Protein AF-A0A954FHA5-F1 (afdb_monomer_lite)

Structure (mmCIF, N/CA/C/O backbone):
data_AF-A0A954FHA5-F1
#
_entry.id   AF-A0A954FHA5-F1
#
loop_
_atom_site.group_PDB
_atom_site.id
_atom_site.type_symbol
_atom_site.label_atom_id
_atom_site.label_alt_id
_atom_site.label_comp_id
_atom_site.label_asym_id
_atom_site.label_entity_id
_atom_site.label_seq_id
_atom_site.pdbx_PDB_ins_code
_atom_site.Cartn_x
_atom_site.Cartn_y
_atom_site.Cartn_z
_atom_site.occupancy
_atom_site.B_iso_or_equiv
_atom_site.auth_seq_id
_atom_site.auth_comp_id
_atom_site.auth_asym_id
_atom_site.auth_atom_i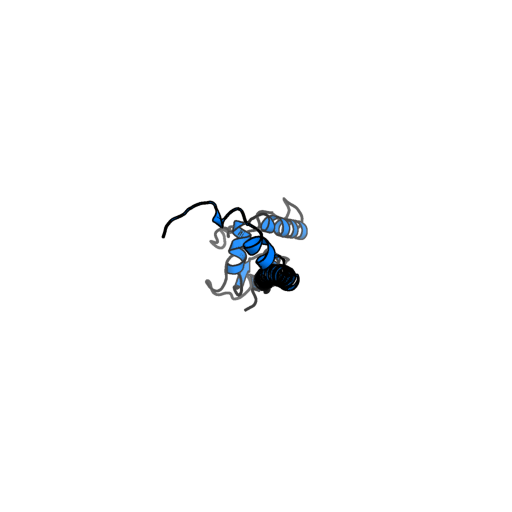d
_atom_site.pdbx_PDB_model_num
ATOM 1 N N . MET A 1 1 ? -13.232 -10.070 -0.431 1.00 59.94 1 MET A N 1
ATOM 2 C CA . MET A 1 1 ? -12.408 -10.115 -1.659 1.00 59.94 1 MET A CA 1
ATOM 3 C C . MET A 1 1 ? -10.971 -9.842 -1.245 1.00 59.94 1 MET A C 1
ATOM 5 O O . MET A 1 1 ? -10.780 -8.921 -0.462 1.00 59.94 1 MET A O 1
ATOM 9 N N . SER A 1 2 ? -10.011 -10.671 -1.664 1.00 81.00 2 SER A N 1
ATOM 10 C CA . SER A 1 2 ? -8.591 -10.503 -1.304 1.00 81.00 2 SER A CA 1
ATOM 11 C C . SER A 1 2 ? -7.951 -9.435 -2.195 1.00 81.00 2 SER A C 1
ATOM 13 O O . SER A 1 2 ? -8.267 -9.362 -3.382 1.00 81.00 2 SER A O 1
ATOM 15 N N . THR A 1 3 ? -7.105 -8.586 -1.613 1.00 89.44 3 THR A N 1
ATOM 16 C CA . THR A 1 3 ? -6.323 -7.588 -2.353 1.00 89.44 3 THR A CA 1
ATOM 17 C C . THR A 1 3 ? -5.143 -8.283 -3.033 1.00 89.44 3 THR A C 1
ATOM 19 O O . THR A 1 3 ? -4.420 -9.041 -2.395 1.00 89.44 3 THR A O 1
ATOM 22 N N . THR A 1 4 ? -4.916 -8.027 -4.322 1.00 90.94 4 THR A N 1
ATOM 23 C CA . THR A 1 4 ? -3.837 -8.670 -5.098 1.00 90.94 4 THR A CA 1
ATOM 24 C C . THR A 1 4 ? -2.969 -7.640 -5.809 1.00 90.94 4 THR A C 1
ATOM 26 O O . THR A 1 4 ? -3.407 -6.523 -6.061 1.00 90.94 4 THR A O 1
ATOM 29 N N . VAL A 1 5 ? -1.722 -7.999 -6.135 1.00 91.44 5 VAL A N 1
ATOM 30 C CA . VAL A 1 5 ? -0.801 -7.137 -6.896 1.00 91.44 5 VAL A CA 1
ATOM 31 C C . VAL A 1 5 ? -0.573 -7.727 -8.282 1.00 91.44 5 VAL A C 1
ATOM 33 O O . VAL A 1 5 ? -0.116 -8.865 -8.387 1.00 91.44 5 VAL A O 1
ATOM 36 N N . VAL A 1 6 ? -0.819 -6.936 -9.325 1.00 91.31 6 VAL A N 1
ATOM 37 C CA . VAL A 1 6 ? -0.641 -7.317 -10.735 1.00 91.31 6 VAL A CA 1
ATOM 38 C C . VAL A 1 6 ? 0.449 -6.491 -11.405 1.00 91.31 6 VAL A C 1
ATOM 40 O O . VAL A 1 6 ? 0.719 -5.339 -11.038 1.00 91.31 6 VAL A O 1
ATOM 43 N N . ASN A 1 7 ? 1.083 -7.086 -12.410 1.00 90.62 7 ASN A N 1
ATOM 44 C CA . ASN A 1 7 ? 2.003 -6.402 -13.293 1.00 90.62 7 ASN A CA 1
ATOM 45 C C . ASN A 1 7 ? 1.263 -5.731 -14.452 1.00 90.62 7 ASN A C 1
ATOM 47 O O . ASN A 1 7 ? 0.935 -6.364 -15.446 1.00 90.62 7 ASN A O 1
ATOM 51 N N . ILE A 1 8 ? 1.166 -4.407 -14.392 1.00 87.75 8 ILE A N 1
ATOM 52 C CA . ILE A 1 8 ? 0.518 -3.577 -15.421 1.00 87.75 8 ILE A CA 1
ATOM 53 C C . ILE A 1 8 ? 1.154 -3.645 -16.824 1.00 87.75 8 ILE A C 1
ATOM 55 O O . ILE A 1 8 ? 0.582 -3.130 -17.773 1.00 87.75 8 ILE A O 1
ATOM 59 N N . LEU A 1 9 ? 2.367 -4.188 -16.959 1.00 84.06 9 LEU A N 1
ATOM 60 C CA . LEU A 1 9 ? 3.086 -4.318 -18.233 1.00 84.06 9 LEU A CA 1
ATOM 61 C C . LEU A 1 9 ? 3.037 -5.728 -18.818 1.00 84.06 9 LEU A C 1
ATOM 63 O O . LEU A 1 9 ? 3.429 -5.910 -19.968 1.00 84.06 9 LEU A O 1
ATOM 67 N N . LYS A 1 10 ? 2.694 -6.728 -18.004 1.00 82.12 10 LYS A N 1
ATOM 68 C CA . LYS A 1 10 ? 2.789 -8.144 -18.384 1.00 82.12 10 LYS A CA 1
ATOM 69 C C . LYS A 1 10 ? 1.470 -8.885 -18.274 1.00 82.12 10 LYS A C 1
ATOM 71 O O . LYS A 1 10 ? 1.295 -9.857 -18.997 1.00 82.12 10 LYS A O 1
ATOM 76 N N . ASP A 1 11 ? 0.605 -8.453 -17.370 1.00 81.56 11 ASP A N 1
ATOM 77 C CA . ASP A 1 11 ? -0.689 -9.070 -17.141 1.00 81.56 11 ASP A CA 1
ATOM 78 C C . ASP A 1 11 ? -1.748 -8.315 -17.956 1.00 81.56 11 ASP A C 1
ATOM 80 O O . ASP A 1 11 ? -1.682 -7.087 -18.075 1.00 81.56 11 ASP A O 1
ATOM 84 N N . ASP A 1 12 ? -2.729 -9.044 -18.492 1.00 71.81 12 ASP A N 1
ATOM 85 C CA . ASP A 1 12 ? -3.861 -8.492 -19.243 1.00 71.81 12 ASP A CA 1
ATOM 86 C C . ASP A 1 12 ? -4.815 -7.752 -18.288 1.00 71.81 12 ASP A C 1
ATOM 88 O O . ASP A 1 12 ? -5.848 -8.270 -17.867 1.00 71.81 12 ASP A O 1
ATOM 92 N N . CYS A 1 13 ? -4.433 -6.541 -17.886 1.00 67.00 13 CYS A N 1
ATOM 93 C CA . CYS A 1 13 ? -5.234 -5.673 -17.030 1.00 67.00 13 CYS A CA 1
ATOM 94 C C . CYS A 1 13 ? -5.925 -4.624 -17.911 1.00 67.00 13 CYS A C 1
ATOM 96 O O . CYS A 1 13 ? -5.231 -3.826 -18.545 1.00 67.00 13 CYS A O 1
ATOM 98 N N . SER A 1 14 ? -7.260 -4.564 -17.938 1.00 68.12 14 SER A N 1
ATOM 99 C CA . SER A 1 14 ? -7.960 -3.419 -18.539 1.00 68.12 14 SER A CA 1
ATOM 100 C C . SER A 1 14 ? -7.572 -2.134 -17.801 1.00 68.12 14 SER A C 1
ATOM 102 O O . SER A 1 14 ? -7.483 -2.119 -16.568 1.00 68.12 14 SER A O 1
ATOM 104 N N . GLU A 1 15 ? -7.357 -1.035 -18.530 1.00 60.50 15 GLU A N 1
ATOM 105 C CA . GLU A 1 15 ? -7.209 0.295 -17.930 1.00 60.50 15 GLU A CA 1
ATOM 106 C C . GLU A 1 15 ? -8.471 0.624 -17.111 1.00 60.50 15 GLU A C 1
ATOM 108 O O . GLU A 1 15 ? -9.531 0.886 -17.671 1.00 60.50 15 GLU A O 1
ATOM 113 N N . GLY A 1 16 ? -8.374 0.570 -15.777 1.00 66.31 16 GLY A N 1
ATOM 114 C CA . GLY A 1 16 ? -9.482 0.866 -14.857 1.00 66.31 16 GLY A CA 1
ATOM 115 C C . GLY A 1 16 ? -9.738 -0.191 -13.781 1.00 66.31 16 GLY A C 1
ATOM 116 O O . GLY A 1 16 ? -10.319 0.136 -12.749 1.00 66.31 16 GLY A O 1
ATOM 117 N N . ASP A 1 17 ? -9.239 -1.416 -13.959 1.00 81.69 17 ASP A N 1
ATOM 118 C CA . ASP A 1 17 ? -9.490 -2.506 -13.002 1.00 81.69 17 ASP A CA 1
ATOM 119 C C . ASP A 1 17 ? -8.520 -2.513 -11.812 1.00 81.69 17 ASP A C 1
ATOM 121 O O . ASP A 1 17 ? -8.707 -3.260 -10.850 1.00 81.69 17 ASP A O 1
ATOM 125 N N . PHE A 1 18 ? -7.479 -1.675 -11.852 1.00 88.44 18 PHE A N 1
ATOM 126 C CA . PHE A 1 18 ? -6.428 -1.641 -10.841 1.00 88.44 18 PHE A CA 1
ATOM 127 C C . PHE A 1 18 ? -6.148 -0.234 -10.303 1.00 88.44 18 PHE A C 1
ATOM 129 O O . PHE A 1 18 ? -6.242 0.775 -10.999 1.00 88.44 18 PHE A O 1
ATOM 136 N N . VAL A 1 19 ? -5.713 -0.177 -9.045 1.00 91.44 19 VAL A N 1
ATOM 137 C CA . VAL A 1 19 ? -5.184 1.020 -8.390 1.00 91.44 19 VAL A CA 1
ATOM 138 C C . VAL A 1 19 ? -3.681 1.073 -8.606 1.00 91.44 19 VAL A C 1
ATOM 140 O O . VAL A 1 19 ? -2.948 0.201 -8.139 1.00 91.44 19 VAL A O 1
ATOM 143 N N . TYR A 1 20 ? -3.193 2.106 -9.287 1.00 91.75 20 TYR A N 1
ATOM 144 C CA . TYR A 1 20 ? -1.758 2.295 -9.459 1.00 91.75 20 TYR A CA 1
ATOM 145 C C . TYR A 1 20 ? -1.088 2.660 -8.126 1.00 91.75 20 TYR A C 1
ATOM 147 O O . TYR A 1 20 ? -1.449 3.646 -7.482 1.00 91.75 20 TYR A O 1
ATOM 155 N N . ILE A 1 21 ? -0.086 1.875 -7.718 1.00 93.25 21 ILE A N 1
ATOM 156 C CA . ILE A 1 21 ? 0.690 2.088 -6.478 1.00 93.25 21 ILE A CA 1
ATOM 157 C C . ILE A 1 21 ? 2.161 2.429 -6.751 1.00 93.25 21 ILE A C 1
ATOM 159 O O . ILE A 1 21 ? 2.965 2.533 -5.828 1.00 93.25 21 ILE A O 1
ATOM 163 N N . GLY A 1 22 ? 2.553 2.538 -8.023 1.00 91.38 22 GLY A N 1
ATOM 164 C CA . GLY A 1 22 ? 3.936 2.770 -8.429 1.00 91.38 22 GLY A CA 1
ATOM 165 C C . GLY A 1 22 ? 4.380 4.234 -8.351 1.00 91.38 22 GLY A C 1
ATOM 166 O O . GLY A 1 22 ? 3.597 5.154 -8.115 1.00 91.38 22 GLY A O 1
ATOM 167 N N . ARG A 1 23 ? 5.678 4.447 -8.593 1.00 90.88 23 ARG A N 1
ATOM 168 C CA . ARG A 1 23 ? 6.283 5.781 -8.759 1.00 90.88 23 ARG A CA 1
ATOM 169 C C . ARG A 1 23 ? 5.859 6.426 -10.078 1.00 90.88 23 ARG A C 1
ATOM 171 O O . ARG A 1 23 ? 5.384 5.731 -10.971 1.00 90.88 23 ARG A O 1
ATOM 178 N N . GLN A 1 24 ? 6.079 7.731 -10.228 1.00 90.38 24 GLN A N 1
ATOM 179 C CA . GLN A 1 24 ? 5.836 8.405 -11.504 1.00 90.38 24 GLN A CA 1
ATOM 180 C C . GLN A 1 24 ? 6.606 7.710 -12.629 1.00 90.38 24 GLN A C 1
ATOM 182 O O . GLN A 1 24 ? 7.809 7.458 -12.519 1.00 90.38 24 GLN A O 1
ATOM 187 N N . ASN A 1 25 ? 5.901 7.406 -13.713 1.00 86.38 25 ASN A N 1
ATOM 188 C CA . ASN A 1 25 ? 6.482 6.797 -14.892 1.00 86.38 25 ASN A CA 1
ATOM 189 C C . ASN A 1 25 ? 5.943 7.487 -16.145 1.00 86.38 25 ASN A C 1
ATOM 191 O O . ASN A 1 25 ? 4.879 7.145 -16.656 1.00 86.38 25 ASN A O 1
ATOM 195 N N . ASN A 1 26 ? 6.730 8.429 -16.668 1.00 86.88 26 ASN A N 1
ATOM 196 C CA . ASN A 1 26 ? 6.372 9.210 -17.852 1.00 86.88 26 ASN A CA 1
ATOM 197 C C . ASN A 1 26 ? 6.230 8.351 -19.117 1.00 86.88 26 ASN A C 1
ATOM 199 O O . ASN A 1 26 ? 5.550 8.758 -20.048 1.00 86.88 26 ASN A O 1
ATOM 203 N N . ARG A 1 27 ? 6.847 7.161 -19.167 1.00 84.56 27 ARG A N 1
ATOM 204 C CA . ARG A 1 27 ? 6.702 6.248 -20.315 1.00 84.56 27 ARG A CA 1
ATOM 205 C C . ARG A 1 27 ? 5.341 5.566 -20.350 1.00 84.56 27 ARG A C 1
ATOM 207 O O . ARG A 1 27 ? 4.908 5.148 -21.412 1.00 84.56 27 ARG A O 1
ATOM 214 N N . LEU A 1 28 ? 4.710 5.434 -19.188 1.00 81.31 28 LEU A N 1
ATOM 215 C CA . LEU A 1 28 ? 3.387 4.838 -19.033 1.00 81.31 28 LEU A CA 1
ATOM 216 C C . LEU A 1 28 ? 2.314 5.905 -18.811 1.00 81.31 28 LEU A C 1
ATOM 218 O O . LEU A 1 28 ? 1.191 5.561 -18.469 1.00 81.31 28 LEU A O 1
ATOM 222 N N . SER A 1 29 ? 2.672 7.189 -18.931 1.00 84.88 29 SER A N 1
ATOM 22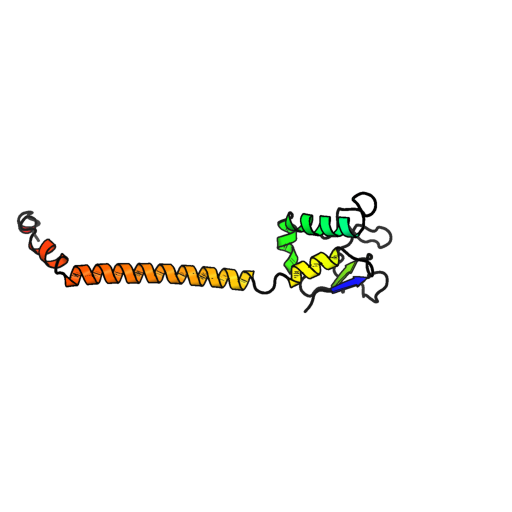3 C CA . SER A 1 29 ? 1.803 8.320 -18.586 1.00 84.88 29 SER A CA 1
ATOM 224 C C . SER A 1 29 ? 1.186 8.211 -17.182 1.00 84.88 29 SER A C 1
ATOM 226 O O . SER A 1 29 ? 0.101 8.726 -16.938 1.00 84.88 29 SER A O 1
ATOM 228 N N . GLN A 1 30 ? 1.888 7.556 -16.247 1.00 85.25 30 GLN A N 1
ATOM 229 C CA . GLN A 1 30 ? 1.416 7.346 -14.879 1.00 85.25 30 GLN A CA 1
ATOM 230 C C . GLN A 1 30 ? 2.014 8.381 -13.928 1.00 85.25 30 GLN A C 1
ATOM 232 O O . GLN A 1 30 ? 3.238 8.556 -13.859 1.00 85.25 30 GLN A O 1
ATOM 237 N N . THR A 1 31 ? 1.155 9.035 -13.152 1.00 87.94 31 THR A N 1
ATOM 238 C CA . THR A 1 31 ? 1.553 9.936 -12.065 1.00 87.94 31 THR A CA 1
ATOM 239 C C . THR A 1 31 ? 2.007 9.140 -10.840 1.00 87.94 31 THR A C 1
ATOM 241 O O . THR A 1 31 ? 1.686 7.962 -10.687 1.00 87.94 31 THR A O 1
ATOM 244 N N . ALA A 1 32 ? 2.816 9.751 -9.968 1.00 89.50 32 ALA A N 1
ATOM 245 C CA . ALA A 1 32 ? 3.207 9.093 -8.724 1.00 89.50 32 ALA A CA 1
ATOM 246 C C . ALA A 1 32 ? 1.975 8.847 -7.846 1.00 89.50 32 ALA A C 1
ATOM 248 O O . ALA A 1 32 ? 1.218 9.773 -7.558 1.00 89.50 32 ALA A O 1
ATOM 249 N N . SER A 1 33 ? 1.803 7.605 -7.398 1.00 91.69 33 SER A N 1
ATOM 250 C CA . SER A 1 33 ? 0.779 7.270 -6.414 1.00 91.69 33 SER A CA 1
ATOM 251 C C . SER A 1 33 ? 1.188 7.744 -5.022 1.00 91.69 33 SER A C 1
ATOM 253 O O . SER A 1 33 ? 2.373 7.732 -4.686 1.00 91.69 33 SER A O 1
ATOM 255 N N . LYS A 1 34 ? 0.211 8.055 -4.164 1.00 92.88 34 LYS A N 1
ATOM 256 C CA . LYS A 1 34 ? 0.457 8.282 -2.727 1.00 92.88 34 LYS A CA 1
ATOM 257 C C . LYS A 1 34 ? 1.064 7.057 -2.027 1.00 92.88 34 LYS A C 1
ATOM 259 O O . LYS A 1 34 ? 1.728 7.189 -1.009 1.00 92.88 34 LYS A O 1
ATOM 264 N N . TRP A 1 35 ? 0.871 5.873 -2.612 1.00 93.50 35 TRP A N 1
ATOM 265 C CA . TRP A 1 35 ? 1.406 4.594 -2.142 1.00 93.50 35 TRP A CA 1
ATOM 266 C C . TRP A 1 35 ? 2.797 4.265 -2.700 1.00 93.50 35 TRP A C 1
ATOM 268 O O . TRP A 1 35 ? 3.328 3.185 -2.436 1.00 93.50 35 TRP A O 1
ATOM 278 N N . ALA A 1 36 ? 3.387 5.157 -3.499 1.00 93.19 36 ALA A N 1
ATOM 279 C CA . ALA A 1 36 ? 4.688 4.926 -4.105 1.00 93.19 36 ALA A CA 1
ATOM 280 C C . ALA A 1 36 ? 5.789 4.776 -3.047 1.00 93.19 36 ALA A C 1
ATOM 282 O O . ALA A 1 36 ? 5.827 5.500 -2.056 1.00 93.19 36 ALA A O 1
ATOM 283 N N . ASN A 1 37 ? 6.727 3.858 -3.289 1.00 92.31 37 ASN A N 1
ATOM 284 C CA . ASN A 1 37 ? 7.901 3.715 -2.436 1.00 92.31 37 ASN A CA 1
ATOM 285 C C . ASN A 1 37 ? 8.873 4.902 -2.651 1.00 92.31 37 ASN A C 1
ATOM 287 O O . ASN A 1 37 ? 9.343 5.069 -3.785 1.00 92.31 37 ASN A O 1
ATOM 291 N N . PRO A 1 38 ? 9.193 5.707 -1.613 1.00 91.25 38 PRO A N 1
ATOM 292 C CA . PRO A 1 38 ? 10.156 6.805 -1.722 1.00 91.25 38 PRO A CA 1
ATOM 293 C C . PRO A 1 38 ? 11.604 6.318 -1.881 1.00 91.25 38 PRO A C 1
ATOM 295 O O . PRO A 1 38 ? 12.431 7.040 -2.436 1.00 91.25 38 PRO A O 1
ATOM 298 N N . PHE A 1 39 ? 11.908 5.094 -1.445 1.00 92.56 39 PHE A N 1
ATOM 299 C CA . PHE A 1 39 ? 13.245 4.513 -1.498 1.00 92.56 39 PHE A CA 1
ATOM 300 C C . PHE A 1 39 ? 13.556 3.921 -2.885 1.00 92.56 39 PHE A C 1
ATOM 302 O O . PHE A 1 39 ? 12.702 3.356 -3.584 1.00 92.56 39 PHE A O 1
ATOM 309 N N . VAL A 1 40 ? 14.808 4.054 -3.316 1.00 88.94 40 VAL A N 1
ATOM 310 C CA . VAL A 1 40 ? 15.283 3.681 -4.650 1.00 88.94 40 VAL A CA 1
ATOM 311 C C . VAL A 1 40 ? 16.338 2.584 -4.557 1.00 88.94 40 VAL A C 1
ATOM 313 O O . VAL A 1 40 ? 17.405 2.763 -3.973 1.00 88.94 40 VAL A O 1
ATOM 316 N N . GLU A 1 41 ? 16.058 1.450 -5.207 1.00 88.06 41 GLU A N 1
ATOM 317 C CA . GLU A 1 41 ? 17.023 0.359 -5.383 1.00 88.06 41 GLU A CA 1
ATOM 318 C C . GLU A 1 41 ? 18.341 0.880 -5.980 1.00 88.06 41 GLU A C 1
ATOM 320 O O . GLU A 1 41 ? 18.339 1.611 -6.970 1.00 88.06 41 GLU A O 1
ATOM 325 N N . GLY A 1 42 ? 19.465 0.492 -5.381 1.00 88.00 42 GLY A N 1
ATOM 326 C CA . GLY A 1 42 ? 20.813 0.905 -5.772 1.00 88.00 42 GLY A CA 1
ATOM 327 C C . GLY A 1 42 ? 21.296 2.198 -5.112 1.00 88.00 42 GLY A C 1
ATOM 328 O O . GLY A 1 42 ? 22.496 2.332 -4.894 1.00 88.00 42 GLY A O 1
ATOM 329 N N . LYS A 1 43 ? 20.392 3.118 -4.748 1.00 89.12 43 LYS A N 1
ATOM 330 C CA . LYS A 1 43 ? 20.741 4.335 -3.995 1.00 89.12 43 LYS A CA 1
ATOM 331 C C . LYS A 1 43 ? 20.629 4.112 -2.490 1.00 89.12 43 LYS A C 1
ATOM 333 O O . LYS A 1 43 ? 21.563 4.410 -1.759 1.00 89.12 43 LYS A O 1
ATOM 338 N N . ASP A 1 44 ? 19.494 3.568 -2.063 1.00 87.31 44 ASP A N 1
ATOM 339 C CA . ASP A 1 44 ? 19.138 3.409 -0.648 1.00 87.31 44 ASP A CA 1
ATOM 340 C C . ASP A 1 44 ? 19.325 1.959 -0.162 1.00 87.31 44 ASP A C 1
ATOM 342 O O . ASP A 1 44 ? 18.990 1.626 0.973 1.00 87.31 44 ASP A O 1
ATOM 346 N N . GLY A 1 45 ? 19.842 1.084 -1.033 1.00 91.56 45 GLY A N 1
ATOM 347 C CA . GLY A 1 45 ? 20.153 -0.312 -0.735 1.00 91.56 45 GLY A CA 1
ATOM 348 C C . GLY A 1 45 ? 19.699 -1.292 -1.816 1.00 91.56 45 GLY A C 1
ATOM 349 O O . GLY A 1 45 ? 19.314 -0.932 -2.934 1.00 91.56 45 GLY A O 1
ATOM 350 N N . THR A 1 46 ? 19.756 -2.570 -1.474 1.00 93.31 46 THR A N 1
ATOM 351 C CA . THR A 1 46 ? 19.212 -3.683 -2.251 1.00 93.31 46 THR A CA 1
ATOM 352 C C . THR A 1 46 ? 17.680 -3.647 -2.274 1.00 93.31 46 THR A C 1
ATOM 354 O O . THR A 1 46 ? 17.033 -2.997 -1.456 1.00 93.31 46 THR A O 1
ATOM 357 N N . ARG A 1 47 ? 17.062 -4.389 -3.205 1.00 90.38 47 ARG A N 1
ATOM 358 C CA . ARG A 1 47 ? 15.593 -4.489 -3.306 1.00 90.38 47 ARG A CA 1
ATOM 359 C C . ARG A 1 47 ? 14.942 -4.901 -1.981 1.00 90.38 47 ARG A C 1
ATOM 361 O O . ARG A 1 47 ? 13.916 -4.339 -1.621 1.00 90.38 47 ARG A O 1
ATOM 368 N N . THR A 1 48 ? 15.529 -5.857 -1.268 1.00 91.25 48 THR A N 1
ATOM 369 C CA . THR A 1 48 ? 14.994 -6.334 0.013 1.00 91.25 48 THR A CA 1
ATOM 370 C C . THR A 1 48 ? 15.070 -5.251 1.086 1.00 91.25 48 THR A C 1
ATOM 372 O O . THR A 1 48 ? 14.079 -5.001 1.762 1.00 91.25 48 THR A O 1
ATOM 375 N N . GLU A 1 49 ? 16.204 -4.555 1.192 1.00 93.12 49 GLU A N 1
ATOM 376 C CA . GLU A 1 49 ? 16.389 -3.465 2.160 1.00 93.12 49 GLU A CA 1
ATOM 377 C C . GLU A 1 49 ? 15.444 -2.295 1.884 1.00 93.12 49 GLU A C 1
ATOM 379 O O . GLU A 1 49 ? 14.851 -1.747 2.803 1.00 93.12 49 GLU A O 1
ATOM 384 N N . VAL A 1 50 ? 15.255 -1.931 0.617 1.00 93.81 50 VAL A N 1
ATOM 385 C CA . VAL A 1 50 ? 14.340 -0.863 0.186 1.00 93.81 50 VAL A CA 1
ATOM 386 C C . VAL A 1 50 ? 12.871 -1.205 0.472 1.00 93.81 50 VAL A C 1
ATOM 388 O O . VAL A 1 50 ? 12.074 -0.317 0.778 1.00 93.81 50 VAL A O 1
ATOM 391 N N . ILE A 1 51 ? 12.491 -2.482 0.382 1.00 93.69 51 ILE A N 1
ATOM 392 C CA . ILE A 1 51 ? 11.141 -2.951 0.735 1.00 93.69 51 ILE A CA 1
ATOM 393 C C . ILE A 1 51 ? 10.948 -2.962 2.252 1.00 93.69 51 ILE A C 1
ATOM 395 O O . ILE A 1 51 ? 9.880 -2.584 2.731 1.00 93.69 51 ILE A O 1
ATOM 399 N N . GLU A 1 52 ? 11.967 -3.354 3.011 1.00 93.44 52 GLU A N 1
ATOM 400 C CA . GLU A 1 52 ? 11.891 -3.344 4.471 1.00 93.44 52 GLU A CA 1
ATOM 401 C C . GLU A 1 52 ? 11.870 -1.915 5.030 1.00 93.44 52 GLU A C 1
ATOM 403 O O . GLU A 1 52 ? 11.045 -1.591 5.881 1.00 93.44 52 GLU A O 1
ATOM 408 N N . GLN A 1 53 ? 12.676 -1.012 4.465 1.00 93.56 53 GLN A N 1
ATOM 409 C CA . GLN A 1 53 ? 12.596 0.421 4.760 1.00 93.56 53 GLN A CA 1
ATOM 410 C C . GLN A 1 53 ? 11.199 0.974 4.460 1.00 93.56 53 GLN A C 1
ATOM 412 O O . GLN A 1 53 ? 10.651 1.731 5.258 1.00 93.56 53 GLN A O 1
ATOM 417 N N . TYR A 1 54 ? 10.580 0.555 3.352 1.00 94.94 54 TYR A N 1
ATOM 418 C CA . TYR A 1 54 ? 9.205 0.938 3.035 1.00 94.94 54 TYR A CA 1
ATOM 419 C C . TYR A 1 54 ? 8.194 0.424 4.068 1.00 94.94 54 TYR A C 1
ATOM 421 O O . TYR A 1 54 ? 7.317 1.183 4.477 1.00 94.94 54 TYR A O 1
ATOM 429 N N . ARG A 1 55 ? 8.329 -0.830 4.525 1.00 93.81 55 ARG A N 1
ATOM 430 C CA . ARG A 1 55 ? 7.482 -1.409 5.582 1.00 93.81 55 ARG A CA 1
ATOM 431 C C . ARG A 1 55 ? 7.535 -0.588 6.866 1.00 93.81 55 ARG A C 1
ATOM 433 O O . ARG A 1 55 ? 6.496 -0.361 7.477 1.00 93.81 55 ARG A O 1
ATOM 440 N N . GLN A 1 56 ? 8.721 -0.153 7.270 1.00 94.12 56 GLN A N 1
ATOM 441 C CA . GLN A 1 56 ? 8.880 0.666 8.469 1.00 94.12 56 GLN A CA 1
ATOM 442 C C . GLN A 1 56 ? 8.347 2.082 8.238 1.00 94.12 56 GLN A C 1
ATOM 444 O O . GLN A 1 56 ? 7.601 2.611 9.056 1.00 94.12 56 GLN A O 1
ATOM 449 N N . TRP A 1 57 ? 8.664 2.680 7.088 1.00 95.06 57 TRP A N 1
ATOM 450 C CA . TRP A 1 57 ? 8.244 4.034 6.747 1.00 95.06 57 TRP A CA 1
ATOM 451 C C . TRP A 1 57 ? 6.724 4.180 6.690 1.00 95.06 57 TRP A C 1
ATOM 453 O O . TRP A 1 57 ? 6.200 5.112 7.290 1.00 95.06 57 TRP A O 1
ATOM 463 N N . ILE A 1 58 ? 5.998 3.263 6.044 1.00 93.62 58 ILE A N 1
ATOM 464 C CA . ILE A 1 58 ? 4.541 3.394 5.886 1.00 93.62 58 ILE A CA 1
ATOM 465 C C . ILE A 1 58 ? 3.808 3.407 7.238 1.00 93.62 58 ILE A C 1
ATOM 467 O O . ILE A 1 58 ? 2.857 4.163 7.405 1.00 93.62 58 ILE A O 1
ATOM 471 N N . GLN A 1 59 ? 4.312 2.676 8.238 1.00 91.38 59 GLN A N 1
ATOM 472 C CA . GLN A 1 59 ? 3.767 2.675 9.603 1.00 91.38 59 GLN A CA 1
ATOM 473 C C . GLN A 1 59 ? 3.951 4.017 10.323 1.00 91.38 59 GLN A C 1
ATOM 475 O O . GLN A 1 59 ? 3.181 4.346 11.222 1.00 91.38 59 GLN A O 1
ATOM 480 N N . THR A 1 60 ? 4.941 4.818 9.919 1.00 92.69 60 THR A N 1
ATOM 481 C CA . THR A 1 60 ? 5.149 6.175 10.453 1.00 92.69 60 THR A CA 1
ATOM 482 C C . THR A 1 60 ? 4.231 7.220 9.819 1.00 92.69 60 THR A C 1
ATOM 484 O O . THR A 1 60 ? 4.233 8.366 10.261 1.00 92.69 60 THR A O 1
ATOM 487 N N . GLN A 1 61 ? 3.465 6.858 8.782 1.00 94.06 61 GLN A N 1
ATOM 488 C CA . GLN A 1 61 ? 2.618 7.780 8.025 1.00 94.06 61 GLN A CA 1
ATOM 489 C C . GLN A 1 61 ? 1.146 7.619 8.438 1.00 94.06 61 GLN A C 1
ATOM 491 O O . GLN A 1 61 ? 0.442 6.786 7.864 1.00 94.06 61 GLN A O 1
ATOM 496 N N . PRO A 1 62 ? 0.636 8.410 9.402 1.00 90.62 62 PRO A N 1
ATOM 497 C CA . PRO A 1 62 ? -0.718 8.227 9.929 1.00 90.62 62 PRO A CA 1
ATOM 498 C C . PRO A 1 62 ? -1.803 8.407 8.859 1.00 90.62 62 PRO A C 1
ATOM 500 O O . PRO A 1 62 ? -2.781 7.665 8.847 1.00 90.62 62 PRO A O 1
ATOM 503 N N . GLU A 1 63 ? -1.617 9.340 7.923 1.00 91.94 63 GLU A N 1
ATOM 504 C CA . GLU A 1 63 ? -2.577 9.585 6.838 1.00 91.94 63 GLU A CA 1
ATOM 505 C C . GLU A 1 63 ? -2.673 8.404 5.864 1.00 91.94 63 GLU A C 1
ATOM 507 O O . GLU A 1 63 ? -3.763 8.042 5.422 1.00 91.94 63 GLU A O 1
ATOM 512 N N . LEU A 1 64 ? -1.539 7.769 5.549 1.00 92.06 64 LEU A N 1
ATOM 513 C CA . LEU A 1 64 ? -1.517 6.589 4.687 1.00 92.06 64 LEU A CA 1
ATOM 514 C C . LEU A 1 64 ? -2.058 5.368 5.429 1.00 92.06 64 LEU A C 1
ATOM 516 O O . LEU A 1 64 ? -2.861 4.634 4.866 1.00 92.06 64 LEU A O 1
ATOM 520 N N . MET A 1 65 ? -1.713 5.188 6.704 1.00 91.38 65 MET A N 1
ATOM 521 C CA . MET A 1 65 ? -2.285 4.122 7.532 1.00 91.38 65 MET A CA 1
ATOM 522 C C . MET A 1 65 ? -3.815 4.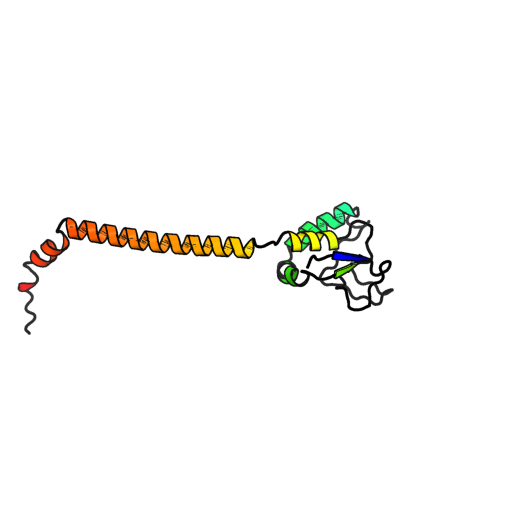231 7.621 1.00 91.38 65 MET A C 1
ATOM 524 O O . MET A 1 65 ? -4.509 3.231 7.453 1.00 91.38 65 MET A O 1
ATOM 528 N N . ALA A 1 66 ? -4.357 5.442 7.781 1.00 89.69 66 ALA A N 1
ATOM 529 C CA . ALA A 1 66 ? -5.801 5.680 7.764 1.00 89.69 66 ALA A CA 1
ATOM 530 C C . ALA A 1 66 ? -6.447 5.388 6.396 1.00 89.69 66 ALA A C 1
ATOM 532 O O . ALA A 1 66 ? -7.618 5.014 6.330 1.00 89.69 66 ALA A O 1
ATOM 533 N N . ALA A 1 67 ? -5.693 5.531 5.303 1.00 91.56 67 ALA A N 1
ATOM 534 C CA . ALA A 1 67 ? -6.154 5.236 3.951 1.00 91.56 67 ALA A CA 1
ATOM 535 C C . ALA A 1 67 ? -6.009 3.755 3.553 1.00 91.56 67 ALA A C 1
ATOM 537 O O . ALA A 1 67 ? -6.582 3.362 2.540 1.00 91.56 67 ALA A O 1
ATOM 538 N N . LEU A 1 68 ? -5.299 2.911 4.317 1.00 90.81 68 LEU A N 1
ATOM 539 C CA . LEU A 1 68 ? -5.091 1.489 3.985 1.00 90.81 68 LEU A CA 1
ATOM 540 C C . LEU A 1 68 ? -6.385 0.708 3.699 1.00 90.81 68 LEU A C 1
ATOM 542 O O . LEU A 1 68 ? -6.394 -0.070 2.739 1.00 90.81 68 LEU A O 1
ATOM 546 N N . PRO A 1 69 ? -7.496 0.911 4.441 1.00 90.00 69 PRO A N 1
ATOM 547 C CA . PRO A 1 69 ? -8.752 0.217 4.167 1.00 90.00 69 PRO A CA 1
ATOM 548 C C . PRO A 1 69 ? -9.291 0.457 2.752 1.00 90.00 69 PRO A C 1
ATOM 550 O O . PRO A 1 69 ? -10.015 -0.388 2.227 1.00 90.00 69 PRO A O 1
ATOM 553 N N . GLU A 1 70 ? -8.912 1.560 2.092 1.00 90.69 70 GLU A N 1
ATOM 554 C CA . GLU A 1 70 ? -9.332 1.854 0.719 1.00 90.69 70 GLU A CA 1
ATOM 555 C C . GLU A 1 70 ? -8.803 0.828 -0.294 1.00 90.69 70 GLU A C 1
ATOM 557 O O . GLU A 1 70 ? -9.346 0.735 -1.395 1.00 90.69 70 GLU A O 1
ATOM 562 N N . LEU A 1 71 ? -7.727 0.107 0.040 1.00 91.06 71 LEU A N 1
ATOM 563 C CA . LEU A 1 71 ? -7.084 -0.885 -0.822 1.00 91.06 71 LEU A CA 1
ATOM 564 C C . LEU A 1 71 ? -7.696 -2.281 -0.658 1.00 91.06 71 LEU A C 1
ATOM 566 O O . LEU A 1 71 ? -7.376 -3.188 -1.430 1.00 91.06 71 LEU A O 1
ATOM 570 N N . ARG A 1 72 ? -8.578 -2.479 0.328 1.00 90.25 72 ARG A N 1
ATOM 571 C CA . ARG A 1 72 ? -9.186 -3.779 0.617 1.00 90.25 72 ARG A CA 1
ATOM 572 C C . ARG A 1 72 ? -10.069 -4.245 -0.539 1.00 90.25 72 ARG A C 1
ATOM 574 O O . ARG A 1 72 ? -10.987 -3.550 -0.960 1.00 90.25 72 ARG A O 1
ATOM 581 N N . GLY A 1 73 ? -9.778 -5.443 -1.044 1.00 88.69 73 GLY A N 1
ATOM 582 C CA . GLY A 1 73 ? -10.486 -6.052 -2.169 1.00 88.69 73 GLY A CA 1
ATOM 583 C C . GLY A 1 73 ? -10.206 -5.415 -3.530 1.00 88.69 73 GLY A C 1
ATOM 584 O O . GLY A 1 73 ? -10.892 -5.757 -4.489 1.00 88.69 73 GLY A O 1
ATOM 585 N N . LYS A 1 74 ? -9.226 -4.509 -3.632 1.00 91.06 74 LYS A N 1
ATOM 586 C CA . LYS A 1 74 ? -8.809 -3.911 -4.905 1.00 91.06 74 LYS A CA 1
ATOM 587 C C . LYS A 1 74 ? -7.626 -4.659 -5.511 1.00 91.06 74 LYS A C 1
ATOM 589 O O . LYS A 1 74 ? -6.839 -5.289 -4.809 1.00 91.06 74 LYS A O 1
ATOM 594 N N . VAL A 1 75 ? -7.479 -4.536 -6.825 1.00 92.00 75 VAL A N 1
ATOM 595 C CA . VAL A 1 75 ? -6.282 -4.977 -7.541 1.00 92.00 75 VAL A CA 1
ATOM 596 C C . VAL A 1 75 ? -5.282 -3.823 -7.548 1.00 92.00 75 VAL A C 1
ATOM 598 O O . VAL A 1 75 ? -5.627 -2.703 -7.911 1.00 92.00 75 VAL A O 1
ATOM 601 N N . LEU A 1 76 ? -4.048 -4.061 -7.119 1.00 93.06 76 LEU A N 1
ATOM 602 C CA . LEU A 1 76 ? -2.983 -3.063 -7.067 1.00 93.06 76 LEU A CA 1
ATOM 603 C C . LEU A 1 76 ? -2.046 -3.243 -8.262 1.00 93.06 76 LEU A C 1
ATOM 605 O O . LEU A 1 76 ? -1.422 -4.287 -8.427 1.00 93.06 76 LEU A O 1
ATOM 609 N N . GLY A 1 77 ? -1.911 -2.212 -9.088 1.00 91.75 77 GLY A N 1
ATOM 610 C CA . GLY A 1 77 ? -1.047 -2.228 -10.262 1.00 91.75 77 GLY A CA 1
ATOM 611 C C . GLY A 1 77 ? 0.360 -1.728 -9.949 1.00 91.75 77 GLY A C 1
ATOM 612 O O . GLY A 1 77 ? 0.548 -0.577 -9.539 1.00 91.75 77 GLY A O 1
ATOM 613 N N . CYS A 1 78 ? 1.371 -2.565 -10.197 1.00 91.12 78 CYS A N 1
ATOM 614 C CA . CYS A 1 78 ? 2.773 -2.162 -10.133 1.00 91.12 78 CYS A CA 1
ATOM 615 C C . CYS A 1 78 ? 3.633 -2.868 -11.187 1.00 91.12 78 CYS A C 1
ATOM 617 O O . CYS A 1 78 ? 3.533 -4.069 -11.395 1.00 91.12 78 CYS A O 1
ATOM 619 N N . TYR A 1 79 ? 4.577 -2.151 -11.792 1.00 88.44 79 TYR A N 1
ATOM 620 C CA . TYR A 1 79 ? 5.486 -2.706 -12.801 1.00 88.44 79 TYR A CA 1
ATOM 621 C C . TYR A 1 79 ? 6.667 -3.518 -12.217 1.00 88.44 79 TYR A C 1
ATOM 623 O O . TYR A 1 79 ? 7.496 -4.026 -12.971 1.00 88.44 79 TYR A O 1
ATOM 631 N N . CYS A 1 80 ? 6.785 -3.634 -10.886 1.00 86.69 80 CYS A N 1
ATOM 632 C CA . CYS A 1 80 ? 7.904 -4.321 -10.219 1.00 86.69 80 CYS A CA 1
ATOM 633 C C . CYS A 1 80 ? 7.802 -5.857 -10.241 1.00 86.69 80 CYS A C 1
ATOM 635 O O . CYS A 1 80 ? 8.829 -6.543 -10.187 1.00 86.69 80 CYS A O 1
ATOM 637 N N . LYS A 1 81 ? 6.584 -6.411 -10.308 1.00 86.06 81 LYS A N 1
ATOM 638 C CA . LYS A 1 81 ? 6.360 -7.864 -10.366 1.00 86.06 81 LYS A CA 1
ATOM 639 C C . LYS A 1 81 ? 7.030 -8.470 -11.613 1.00 86.06 81 LYS A C 1
ATOM 641 O O . LYS A 1 81 ? 7.166 -7.790 -12.627 1.00 86.06 81 LYS A O 1
ATOM 646 N N . PRO A 1 82 ? 7.497 -9.731 -11.594 1.00 84.31 82 PRO A N 1
ATOM 647 C CA . PRO A 1 82 ? 7.333 -10.754 -10.555 1.00 84.31 82 PRO A CA 1
ATOM 648 C C . PRO A 1 82 ? 8.348 -10.668 -9.404 1.00 84.31 82 PRO A C 1
ATOM 650 O O . PRO A 1 82 ? 8.327 -11.506 -8.509 1.00 84.31 82 PRO A O 1
ATOM 653 N N . LYS A 1 83 ? 9.261 -9.689 -9.413 1.00 89.00 83 LYS A N 1
ATOM 654 C CA . LYS A 1 83 ? 10.203 -9.501 -8.303 1.00 89.00 83 LYS A CA 1
ATOM 655 C C . LYS A 1 83 ? 9.458 -8.979 -7.068 1.00 89.00 83 LYS A C 1
ATOM 657 O O . LYS A 1 83 ? 8.334 -8.491 -7.186 1.00 89.00 83 LYS A O 1
ATOM 662 N N . ALA A 1 84 ? 10.101 -9.066 -5.901 1.00 88.44 84 ALA A N 1
ATOM 663 C CA . ALA A 1 84 ? 9.557 -8.519 -4.660 1.00 88.44 84 ALA A CA 1
ATOM 664 C C . ALA A 1 84 ? 9.130 -7.054 -4.861 1.00 88.44 84 ALA A C 1
ATOM 666 O O . ALA A 1 84 ? 9.875 -6.256 -5.442 1.00 88.44 84 ALA A O 1
ATOM 667 N N . CYS A 1 85 ? 7.911 -6.730 -4.432 1.00 91.44 85 CYS A N 1
ATOM 668 C CA . CYS A 1 85 ? 7.268 -5.447 -4.674 1.00 91.44 85 CYS A CA 1
ATOM 669 C C . CYS A 1 85 ? 6.827 -4.826 -3.346 1.00 91.44 85 CYS A C 1
ATOM 671 O O . CYS A 1 85 ? 6.439 -5.528 -2.419 1.00 91.44 85 CYS A O 1
ATOM 673 N N . HIS A 1 86 ? 6.826 -3.496 -3.257 1.00 92.75 86 HIS A N 1
ATOM 674 C CA . HIS A 1 86 ? 6.266 -2.798 -2.096 1.00 92.75 86 HIS A CA 1
ATOM 675 C C . HIS A 1 86 ? 4.753 -3.025 -1.960 1.00 92.75 86 HIS A C 1
ATOM 677 O O . HIS A 1 86 ? 4.228 -2.999 -0.855 1.00 92.75 86 HIS A O 1
ATOM 683 N N . GLY A 1 87 ? 4.061 -3.332 -3.063 1.00 92.25 87 GLY A N 1
ATOM 684 C CA . GLY A 1 87 ? 2.656 -3.739 -3.038 1.00 92.25 87 GLY A CA 1
ATOM 685 C C . GLY A 1 87 ? 2.401 -4.989 -2.197 1.00 92.25 87 GLY A C 1
ATOM 686 O O . GLY A 1 87 ? 1.347 -5.087 -1.581 1.00 92.25 87 GLY A O 1
ATOM 687 N N . ASP A 1 88 ? 3.377 -5.900 -2.101 1.00 92.56 88 ASP A N 1
ATOM 688 C CA . ASP A 1 88 ? 3.266 -7.089 -1.245 1.00 92.56 88 ASP A CA 1
ATOM 689 C C . ASP A 1 88 ? 3.187 -6.701 0.241 1.00 92.56 88 ASP A C 1
ATOM 691 O O . ASP A 1 88 ? 2.515 -7.363 1.028 1.00 92.56 88 ASP A O 1
ATOM 695 N N . VAL A 1 89 ? 3.827 -5.590 0.624 1.00 93.31 89 VAL A N 1
ATOM 696 C CA . VAL A 1 89 ? 3.743 -5.030 1.979 1.00 93.31 89 VAL A CA 1
ATOM 697 C C . VAL A 1 89 ? 2.346 -4.474 2.245 1.00 93.31 89 VAL A C 1
ATOM 699 O O . VAL A 1 89 ? 1.793 -4.738 3.308 1.00 93.31 89 VAL A O 1
ATOM 702 N N . LEU A 1 90 ? 1.758 -3.758 1.280 1.00 92.31 90 LEU A N 1
ATOM 703 C CA . LEU A 1 90 ? 0.406 -3.205 1.410 1.00 92.31 90 LEU A CA 1
ATOM 704 C C . LEU A 1 90 ? -0.647 -4.310 1.525 1.00 92.31 90 LEU A C 1
ATOM 706 O O . LEU A 1 90 ? -1.502 -4.231 2.399 1.00 92.31 90 LEU A O 1
ATOM 710 N N . VAL A 1 91 ? -0.558 -5.357 0.696 1.00 92.50 91 VAL A N 1
ATOM 711 C CA . VAL A 1 91 ? -1.448 -6.528 0.794 1.00 92.50 91 VAL A CA 1
ATOM 712 C C . VAL A 1 91 ? -1.322 -7.180 2.165 1.00 92.50 91 VAL A C 1
ATOM 714 O O . VAL A 1 91 ? -2.328 -7.361 2.845 1.00 92.50 91 VAL A O 1
ATOM 717 N N . ALA A 1 92 ? -0.090 -7.446 2.613 1.00 91.38 92 ALA A N 1
ATOM 718 C CA . ALA A 1 92 ? 0.143 -8.034 3.925 1.00 91.38 92 ALA A CA 1
ATOM 719 C C . ALA A 1 92 ? -0.451 -7.181 5.056 1.00 91.38 92 ALA A C 1
ATOM 721 O O . ALA A 1 92 ? -1.043 -7.738 5.971 1.00 91.38 92 ALA A O 1
ATOM 722 N N . MET A 1 93 ? -0.336 -5.849 4.983 1.00 90.25 93 MET A N 1
ATOM 723 C CA . MET A 1 93 ? -0.917 -4.938 5.975 1.00 90.25 93 MET A CA 1
ATOM 724 C C . MET A 1 93 ? -2.447 -4.983 5.968 1.00 90.25 93 MET A C 1
ATOM 726 O O . MET A 1 93 ? -3.052 -5.164 7.019 1.00 90.25 93 MET A O 1
ATOM 730 N N . VAL A 1 94 ? -3.070 -4.895 4.791 1.00 90.38 94 VAL A N 1
ATOM 731 C CA . VAL A 1 94 ? -4.534 -4.924 4.628 1.00 90.38 94 VAL A CA 1
ATOM 732 C C . VAL A 1 94 ? -5.149 -6.242 5.108 1.00 90.38 94 VAL A C 1
ATOM 734 O O . VAL A 1 94 ? -6.226 -6.227 5.718 1.00 90.38 94 VAL A O 1
ATOM 737 N N . ASP A 1 95 ? -4.465 -7.358 4.846 1.00 85.88 95 ASP A N 1
ATOM 738 C CA . ASP A 1 95 ? -4.873 -8.698 5.275 1.00 85.88 95 ASP A CA 1
ATOM 739 C C . ASP A 1 95 ? -4.580 -8.942 6.767 1.00 85.88 95 ASP A C 1
ATOM 741 O O . ASP A 1 95 ? -5.311 -9.693 7.409 1.00 85.88 95 ASP A O 1
ATOM 745 N N . SER A 1 96 ? -3.551 -8.289 7.333 1.00 77.56 96 SER A N 1
ATOM 746 C CA . SER A 1 96 ? -3.192 -8.331 8.766 1.00 77.56 96 SER A CA 1
ATOM 747 C C . SER A 1 96 ? -4.011 -7.400 9.668 1.00 77.56 96 SER A C 1
ATOM 749 O O . SER A 1 96 ? -3.885 -7.470 10.889 1.00 77.56 96 SER A O 1
ATOM 751 N N . GLU A 1 97 ? -4.932 -6.633 9.084 1.00 63.59 97 GLU A N 1
ATOM 752 C CA . GLU A 1 97 ? -6.016 -5.922 9.770 1.00 63.59 97 GLU A CA 1
ATOM 753 C C . GLU A 1 97 ? -7.337 -6.745 9.789 1.00 63.59 97 GLU A C 1
ATOM 755 O O . GLU A 1 97 ? -8.398 -6.171 9.488 1.00 63.59 97 GLU A O 1
ATOM 760 N N . PRO A 1 98 ? -7.367 -8.079 10.049 1.00 50.78 98 PRO A N 1
ATOM 761 C CA . PRO A 1 98 ? -8.632 -8.777 10.154 1.00 50.78 98 PRO A CA 1
ATOM 762 C C . PRO A 1 98 ? -9.201 -8.441 11.529 1.00 50.78 98 PRO A C 1
ATOM 764 O O . PRO A 1 98 ? -8.593 -8.778 12.538 1.00 50.78 98 PRO A O 1
ATOM 767 N N . GLU A 1 99 ? -10.367 -7.796 11.583 1.00 51.25 99 GLU A N 1
ATOM 768 C CA . GLU A 1 99 ? -11.305 -7.914 12.715 1.00 51.25 99 GLU A CA 1
ATOM 769 C C . GLU A 1 99 ? -10.780 -7.500 14.117 1.00 51.25 99 GLU A C 1
ATOM 771 O O . GLU A 1 99 ? -11.506 -7.609 15.104 1.00 51.25 99 GLU A O 1
ATOM 776 N N . SER A 1 100 ? -9.543 -7.013 14.257 1.00 49.00 100 SER A N 1
ATOM 777 C CA . SER A 1 100 ? -8.881 -6.793 15.547 1.00 49.00 100 SER A CA 1
ATOM 778 C C . SER A 1 100 ? -9.220 -5.429 16.125 1.00 49.00 100 SER A C 1
ATOM 780 O O . SER A 1 100 ? -9.353 -5.314 17.335 1.00 49.00 100 SER A O 1
ATOM 782 N N . ALA A 1 101 ? -9.490 -4.427 15.285 1.00 50.84 101 ALA A N 1
ATOM 783 C CA . ALA A 1 101 ? -10.076 -3.169 15.734 1.00 50.84 101 ALA A CA 1
ATOM 784 C C . ALA A 1 101 ? -11.527 -3.373 16.209 1.00 50.84 101 ALA A C 1
ATOM 786 O O . ALA A 1 101 ? -11.897 -2.867 17.263 1.00 50.84 101 ALA A O 1
ATOM 787 N N . SER A 1 102 ? -12.330 -4.184 15.503 1.00 51.22 102 SER A N 1
ATOM 788 C CA . SER A 1 102 ? -13.713 -4.472 15.921 1.00 51.22 102 SER A CA 1
ATOM 789 C C . SER A 1 102 ? -13.768 -5.348 17.174 1.00 51.22 102 SER A C 1
ATOM 791 O O . SER A 1 102 ? -14.614 -5.125 18.035 1.00 51.22 102 SER A O 1
ATOM 793 N N . THR A 1 103 ? -12.855 -6.314 17.311 1.00 53.38 103 THR A N 1
ATOM 794 C CA . THR A 1 103 ? -12.779 -7.171 18.501 1.00 53.38 103 THR A CA 1
ATOM 795 C C . THR A 1 103 ? -12.158 -6.429 19.684 1.00 53.38 103 THR A C 1
ATOM 797 O O . THR A 1 103 ? -12.660 -6.555 20.792 1.00 53.38 103 THR A O 1
ATOM 800 N N . ALA A 1 104 ? -11.118 -5.610 19.489 1.00 52.41 104 ALA A N 1
ATOM 801 C CA . ALA A 1 104 ? -10.507 -4.840 20.575 1.00 52.41 104 ALA A CA 1
ATOM 802 C C . ALA A 1 104 ? -11.435 -3.733 21.094 1.00 52.41 104 ALA A C 1
ATOM 804 O O . ALA A 1 104 ? -11.513 -3.541 22.306 1.00 52.41 104 ALA A O 1
ATOM 805 N N . ILE A 1 105 ? -12.183 -3.055 20.213 1.00 59.12 105 ILE A N 1
ATOM 806 C CA . ILE A 1 105 ? -13.215 -2.094 20.630 1.00 59.12 105 ILE A CA 1
ATOM 807 C C . ILE A 1 105 ? -14.343 -2.823 21.374 1.00 59.12 105 ILE A C 1
ATOM 809 O O . ILE A 1 105 ? -14.663 -2.418 22.486 1.00 59.12 105 ILE A O 1
ATOM 813 N N . ALA A 1 106 ? -14.856 -3.952 20.864 1.00 57.78 106 ALA A N 1
ATOM 814 C CA . ALA A 1 106 ? -15.882 -4.735 21.567 1.00 57.78 106 ALA A CA 1
ATOM 815 C C . ALA A 1 106 ? -15.397 -5.282 22.929 1.00 57.78 106 ALA A C 1
ATOM 817 O O . ALA A 1 106 ? -16.145 -5.309 23.910 1.00 57.78 106 ALA A O 1
ATOM 818 N N . VAL A 1 107 ? -14.127 -5.689 23.028 1.00 61.16 107 VAL A N 1
ATOM 819 C CA . VAL A 1 107 ? -13.508 -6.118 24.292 1.00 61.16 107 VAL A CA 1
ATOM 820 C C . VAL A 1 107 ? -13.407 -4.940 25.265 1.00 61.16 107 VAL A C 1
ATOM 822 O O . VAL A 1 107 ? -13.778 -5.096 26.426 1.00 61.16 107 VAL A O 1
ATOM 825 N N . CYS A 1 108 ? -12.992 -3.755 24.812 1.00 54.09 108 CYS A N 1
ATOM 826 C CA . CYS A 1 108 ? -12.948 -2.555 25.651 1.00 54.09 108 CYS A CA 1
ATOM 827 C C . CYS A 1 108 ? -14.343 -2.087 26.098 1.00 54.09 108 CYS A C 1
ATOM 829 O O . CYS A 1 108 ? -14.525 -1.782 27.276 1.00 54.09 108 CYS A O 1
ATOM 831 N N . GLU A 1 109 ? -15.338 -2.083 25.209 1.00 60.00 109 GLU A N 1
ATOM 832 C CA . GLU A 1 109 ? -16.728 -1.729 25.538 1.00 60.00 109 GLU A CA 1
ATOM 833 C C . GLU A 1 109 ? -17.323 -2.701 26.565 1.00 60.00 109 GLU A C 1
ATOM 835 O O . GLU A 1 109 ? -17.916 -2.283 27.560 1.00 60.00 109 GLU A O 1
ATOM 840 N N . SER A 1 110 ? -17.095 -4.006 26.388 1.00 61.25 110 SER A N 1
ATOM 841 C CA . SER A 1 110 ? -17.560 -5.013 27.347 1.00 61.25 110 SER A CA 1
ATOM 842 C C . SER A 1 110 ? -16.836 -4.941 28.701 1.00 61.25 110 SER A C 1
ATOM 844 O O . SER A 1 110 ? -17.448 -5.204 29.740 1.00 61.25 110 SER A O 1
ATOM 846 N N . ALA A 1 111 ? -15.556 -4.547 28.723 1.00 60.09 111 ALA A N 1
ATOM 847 C CA . ALA A 1 111 ? -14.790 -4.345 29.952 1.00 60.09 111 ALA A CA 1
ATOM 848 C C . ALA A 1 111 ? -15.254 -3.103 30.736 1.00 60.09 111 ALA A C 1
ATOM 850 O O . ALA A 1 111 ? -15.369 -3.175 31.961 1.00 60.09 111 ALA A O 1
ATOM 851 N N . LEU A 1 112 ? -15.580 -2.004 30.045 1.00 60.62 112 LEU A N 1
ATOM 852 C CA . LEU A 1 112 ? -16.164 -0.796 30.645 1.00 60.62 112 LEU A CA 1
ATOM 853 C C . LEU A 1 112 ? -17.562 -1.069 31.226 1.00 60.62 112 LEU A C 1
ATOM 855 O O . LEU A 1 112 ? -17.833 -0.713 32.369 1.00 60.62 112 LEU A O 1
ATOM 859 N N . ALA A 1 113 ? -18.417 -1.805 30.510 1.00 63.53 113 ALA A N 1
ATOM 860 C CA .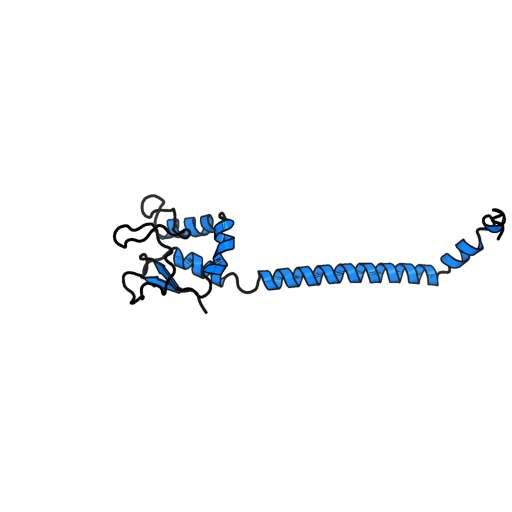 ALA A 1 113 ? -19.742 -2.176 31.019 1.00 63.53 113 ALA A CA 1
ATOM 861 C C . ALA A 1 113 ? -19.678 -3.070 32.278 1.00 63.53 113 ALA A C 1
ATOM 863 O O . ALA A 1 113 ? -20.571 -3.048 33.130 1.00 63.53 113 ALA A O 1
ATOM 864 N N . LYS A 1 114 ? -18.614 -3.874 32.420 1.00 61.25 114 LYS A N 1
ATOM 865 C CA . LYS A 1 114 ? -18.423 -4.757 33.579 1.00 61.25 114 LYS A CA 1
ATOM 866 C C . LYS A 1 114 ? -17.997 -3.989 34.833 1.00 61.25 114 LYS A C 1
ATOM 868 O O . LYS A 1 114 ? -18.452 -4.345 35.920 1.00 61.25 114 LYS A O 1
ATOM 873 N N . SER A 1 115 ? -17.176 -2.945 34.699 1.00 63.31 115 SER A N 1
ATOM 874 C CA . SER A 1 115 ? -16.731 -2.138 35.843 1.00 63.31 115 SER A CA 1
ATOM 875 C C . SER A 1 115 ? -17.853 -1.263 36.411 1.00 63.31 115 SER A C 1
ATOM 877 O O . SER A 1 115 ? -17.979 -1.172 37.631 1.00 63.31 115 SER A O 1
ATOM 879 N N . GLU A 1 116 ? -18.727 -0.708 35.564 1.00 69.31 116 GLU A N 1
ATOM 880 C CA . GLU A 1 116 ? -19.908 0.053 36.005 1.00 69.31 116 GLU A CA 1
ATOM 881 C C . GLU A 1 116 ? -20.876 -0.812 36.821 1.00 69.31 116 GLU A C 1
ATOM 883 O O . GLU A 1 116 ? -21.344 -0.403 37.887 1.00 69.31 116 GLU A O 1
ATOM 888 N N . ARG A 1 117 ? -21.125 -2.050 36.373 1.00 68.25 117 ARG A N 1
ATOM 889 C CA . ARG A 1 117 ? -22.002 -2.986 37.088 1.00 68.25 117 ARG A CA 1
ATOM 890 C C . ARG A 1 117 ? -21.409 -3.430 38.425 1.00 68.25 117 ARG A C 1
ATOM 892 O O . ARG A 1 117 ? -22.129 -3.500 39.412 1.00 68.25 117 ARG A O 1
ATOM 899 N N . GLN A 1 118 ? -20.095 -3.661 38.479 1.00 72.62 118 GLN A N 1
ATOM 900 C CA . GLN A 1 118 ? -19.399 -3.989 39.728 1.00 72.62 118 GLN A CA 1
ATOM 901 C C . GLN A 1 118 ? -19.441 -2.840 40.744 1.00 72.62 118 GLN A C 1
ATOM 903 O O . GLN A 1 118 ? -19.599 -3.095 41.937 1.00 72.62 118 GLN A O 1
ATOM 908 N N . LEU A 1 119 ? -19.330 -1.587 40.288 1.00 75.56 119 LEU A N 1
ATOM 909 C CA . LEU A 1 119 ? -19.486 -0.401 41.136 1.00 75.56 119 LEU A CA 1
ATOM 910 C C . LEU A 1 119 ? -20.912 -0.293 41.691 1.00 75.56 119 LEU A C 1
ATOM 912 O O . LEU A 1 119 ? -21.079 -0.083 42.892 1.00 75.56 119 LEU A O 1
ATOM 916 N N . ALA A 1 120 ? -21.927 -0.505 40.849 1.00 73.00 120 ALA A N 1
ATOM 917 C CA . ALA A 1 120 ? -23.326 -0.499 41.272 1.00 73.00 120 ALA A CA 1
ATOM 918 C C . ALA A 1 120 ? -23.631 -1.614 42.288 1.00 73.00 120 ALA A C 1
ATOM 920 O O . ALA A 1 120 ? -24.219 -1.343 43.335 1.00 73.00 120 ALA A O 1
ATOM 921 N N . ASP A 1 121 ? -23.165 -2.841 42.038 1.00 78.50 121 ASP A N 1
ATOM 922 C CA . ASP A 1 121 ? -23.363 -3.980 42.941 1.00 78.50 121 ASP A CA 1
ATOM 923 C C . ASP A 1 121 ? -22.646 -3.768 44.287 1.00 78.50 121 ASP A C 1
ATOM 925 O O . ASP A 1 121 ? -23.206 -4.066 45.345 1.00 78.50 121 ASP A O 1
ATOM 929 N N . ALA A 1 122 ? -21.437 -3.193 44.279 1.00 75.38 122 ALA A N 1
ATOM 930 C CA . ALA A 1 122 ? -20.704 -2.858 45.501 1.00 75.38 122 ALA A CA 1
ATOM 931 C C . ALA A 1 122 ? -21.405 -1.757 46.316 1.00 75.38 122 ALA A C 1
ATOM 933 O O . ALA A 1 122 ? -21.503 -1.865 47.540 1.00 75.38 122 ALA A O 1
ATOM 934 N N . MET A 1 123 ? -21.937 -0.723 45.654 1.00 76.94 123 MET A N 1
ATOM 935 C CA . MET A 1 123 ? -22.718 0.331 46.310 1.00 76.94 123 MET A CA 1
ATOM 936 C C . MET A 1 123 ? -24.026 -0.215 46.894 1.00 76.94 123 MET A C 1
ATOM 938 O O . MET A 1 123 ? -24.363 0.097 48.037 1.00 76.94 123 MET A O 1
ATOM 942 N N . GLN A 1 124 ? -24.732 -1.077 46.156 1.00 78.56 124 GLN A N 1
ATOM 943 C CA . GLN A 1 124 ? -25.956 -1.735 46.616 1.00 78.56 124 GLN A CA 1
ATOM 944 C C . GLN A 1 124 ? -25.681 -2.646 47.822 1.00 78.56 124 GLN A C 1
ATOM 946 O O . GLN A 1 124 ? -26.442 -2.637 48.790 1.00 78.56 124 GLN A O 1
ATOM 951 N N . ALA A 1 125 ? -24.577 -3.401 47.798 1.00 77.38 125 ALA A N 1
ATOM 952 C CA . ALA A 1 125 ? -24.165 -4.268 48.898 1.00 77.38 125 ALA A CA 1
ATOM 953 C C . ALA A 1 125 ? -23.772 -3.467 50.147 1.00 77.38 125 ALA A C 1
ATOM 955 O O . ALA A 1 125 ? -24.186 -3.823 51.249 1.00 77.38 125 ALA A O 1
ATOM 956 N N . ALA A 1 126 ? -23.035 -2.361 49.990 1.00 74.44 126 ALA A N 1
ATOM 957 C CA . ALA A 1 126 ? -22.686 -1.469 51.095 1.00 74.44 126 ALA A CA 1
ATOM 958 C C . ALA A 1 126 ? -23.933 -0.825 51.717 1.00 74.44 126 ALA A C 1
ATOM 960 O O . ALA A 1 126 ? -24.073 -0.796 52.939 1.00 74.44 126 ALA A O 1
ATOM 961 N N . PHE A 1 127 ? -24.876 -0.380 50.882 1.00 69.19 127 PHE A N 1
ATOM 962 C CA . PHE A 1 127 ? -26.156 0.153 51.337 1.00 69.19 127 PHE A CA 1
ATOM 963 C C . PHE A 1 127 ? -26.963 -0.922 52.075 1.00 69.19 127 PHE A C 1
ATOM 965 O O . PHE A 1 127 ? -27.379 -0.711 53.209 1.00 69.19 127 PHE A O 1
ATOM 972 N N . SER A 1 128 ? -27.106 -2.118 51.500 1.00 69.38 128 SER A N 1
ATOM 973 C CA . SER A 1 128 ? -27.815 -3.232 52.137 1.00 69.38 128 SER A CA 1
ATOM 974 C C . SER A 1 128 ? -27.178 -3.653 53.464 1.00 69.38 128 SER A C 1
ATOM 976 O O . SER A 1 128 ? -27.897 -3.915 54.427 1.00 69.38 128 SER A O 1
ATOM 978 N N . ALA A 1 129 ? -25.846 -3.700 53.544 1.00 68.00 129 ALA A N 1
ATOM 979 C CA . ALA A 1 129 ? -25.127 -4.004 54.778 1.00 68.00 129 ALA A CA 1
ATOM 980 C C . ALA A 1 129 ? -25.410 -2.944 55.852 1.00 68.00 129 ALA A C 1
ATOM 982 O O . ALA A 1 129 ? -25.738 -3.287 56.988 1.00 68.00 129 ALA A O 1
ATOM 983 N N . PHE A 1 130 ? -25.382 -1.668 55.471 1.00 60.22 130 PHE A N 1
ATOM 984 C CA . PHE A 1 130 ? -25.626 -0.547 56.373 1.00 60.22 130 PHE A CA 1
ATOM 985 C C . PHE A 1 130 ? -27.087 -0.478 56.866 1.00 60.22 130 PHE A C 1
ATOM 987 O O . PHE A 1 130 ? -27.327 -0.188 58.039 1.00 60.22 130 PHE A O 1
ATOM 994 N N . TYR A 1 131 ? -28.065 -0.848 56.027 1.00 60.94 131 TYR A N 1
ATOM 995 C CA . TYR A 1 131 ? -29.471 -1.009 56.437 1.00 60.94 131 TYR A CA 1
ATOM 996 C C . TYR A 1 131 ? -29.695 -2.239 57.328 1.00 60.94 131 TYR A C 1
ATOM 998 O O . TYR A 1 131 ? -30.450 -2.160 58.295 1.00 60.94 131 TYR A O 1
ATOM 1006 N N . SER A 1 132 ? -29.027 -3.363 57.047 1.00 63.62 132 SER A N 1
ATOM 1007 C CA . SER A 1 132 ? -29.165 -4.605 57.829 1.00 63.62 132 SER A CA 1
ATOM 1008 C C . SER A 1 132 ? -28.577 -4.512 59.242 1.00 63.62 132 SER A C 1
ATOM 1010 O O . SER A 1 132 ? -29.026 -5.216 60.142 1.00 63.62 132 SER A O 1
ATOM 1012 N N . GLN A 1 133 ? -27.608 -3.615 59.447 1.00 58.78 133 GLN A N 1
ATOM 1013 C CA . GLN A 1 133 ? -27.015 -3.317 60.753 1.00 58.78 133 GLN A CA 1
ATOM 1014 C C . GLN A 1 133 ? -27.795 -2.244 61.537 1.00 58.78 133 GLN A C 1
ATOM 1016 O O . GLN A 1 133 ? -27.382 -1.875 62.631 1.00 58.78 133 GLN A O 1
ATOM 1021 N N . GLY A 1 134 ? -28.918 -1.739 61.004 1.00 57.78 134 GLY A N 1
ATOM 1022 C CA . GLY A 1 134 ? -29.813 -0.812 61.711 1.00 57.78 134 GLY A CA 1
ATOM 1023 C C . GLY A 1 134 ? -29.300 0.628 61.862 1.00 57.78 134 GLY A C 1
ATOM 1024 O O . GLY A 1 134 ? -29.945 1.438 62.524 1.00 57.78 134 GLY A O 1
ATOM 1025 N N . LEU A 1 135 ? -28.184 0.992 61.223 1.00 54.38 135 LEU A N 1
ATOM 1026 C CA . LEU A 1 135 ? -27.478 2.254 61.490 1.00 54.38 135 LEU A CA 1
ATOM 1027 C C . LEU A 1 135 ? -28.108 3.509 60.851 1.00 54.38 135 LEU A C 1
ATOM 1029 O O . LEU A 1 135 ? -27.776 4.619 61.262 1.00 54.38 135 LEU A O 1
ATOM 1033 N N . ILE A 1 136 ? -29.037 3.375 59.893 1.00 54.22 136 ILE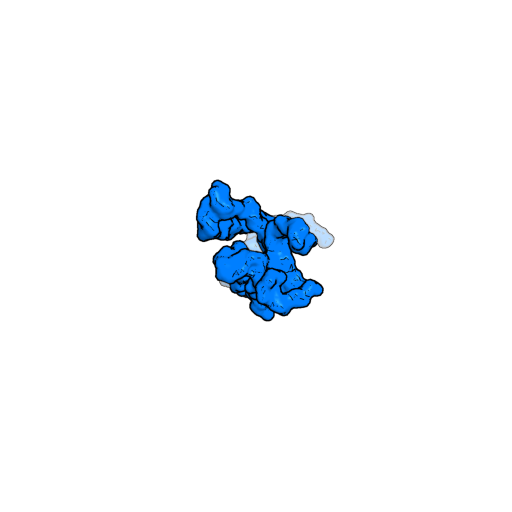 A N 1
ATOM 1034 C CA . ILE A 1 136 ? -29.731 4.540 59.296 1.00 54.22 136 ILE A CA 1
ATOM 1035 C C . ILE A 1 136 ? -30.942 4.982 60.116 1.00 54.22 136 ILE A C 1
ATOM 1037 O O . ILE A 1 136 ? -31.165 6.182 60.270 1.00 54.22 136 ILE A O 1
ATOM 1041 N N . LEU A 1 137 ? -31.717 4.047 60.670 1.00 47.56 137 LEU A N 1
ATOM 1042 C CA . LEU A 1 137 ? -32.919 4.415 61.422 1.00 47.56 137 LEU A CA 1
ATOM 1043 C C . LEU A 1 137 ? -32.584 4.937 62.820 1.00 47.56 137 LEU A C 1
ATOM 1045 O O . LEU A 1 137 ? -33.253 5.855 63.285 1.00 47.56 137 LEU A O 1
ATOM 1049 N N . GLU A 1 138 ? -31.522 4.444 63.464 1.00 44.72 138 GLU A N 1
ATOM 1050 C CA . GLU A 1 138 ? -31.145 4.973 64.776 1.00 44.72 138 GLU A CA 1
ATOM 1051 C C . GLU A 1 138 ? -30.537 6.374 64.697 1.00 44.72 138 GLU A C 1
ATOM 1053 O O . GLU A 1 138 ? -30.853 7.180 65.561 1.00 44.72 138 GLU A O 1
ATOM 1058 N N . ARG A 1 139 ? -29.759 6.745 63.667 1.00 46.84 139 ARG A N 1
ATOM 1059 C CA . ARG A 1 139 ? -29.189 8.109 63.565 1.00 46.84 139 ARG A CA 1
ATOM 1060 C C . ARG A 1 139 ? -30.244 9.174 63.230 1.00 46.84 139 ARG A C 1
ATOM 1062 O O . ARG A 1 139 ? -30.174 10.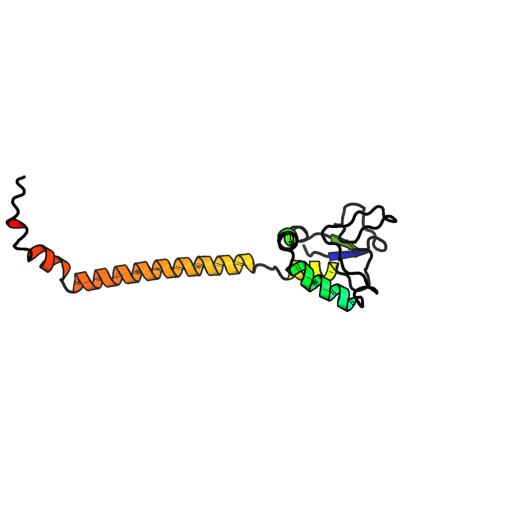267 63.771 1.00 46.84 139 ARG A O 1
ATOM 1069 N N . ILE A 1 140 ? -31.258 8.841 62.423 1.00 50.22 140 ILE A N 1
ATOM 1070 C CA . ILE A 1 140 ? -32.387 9.748 62.126 1.00 50.22 140 ILE A CA 1
ATOM 1071 C C . ILE A 1 140 ? -33.318 9.904 63.346 1.00 50.22 140 ILE A C 1
ATOM 1073 O O . ILE A 1 140 ? -33.912 10.961 63.539 1.00 50.22 140 ILE A O 1
ATOM 1077 N N . LEU A 1 141 ? -33.447 8.873 64.193 1.00 48.91 141 LEU A N 1
ATOM 1078 C CA . LEU A 1 141 ? -34.300 8.909 65.391 1.00 48.91 141 LEU A CA 1
ATOM 1079 C C . LEU A 1 141 ? -33.578 9.384 66.668 1.00 48.91 141 LEU A C 1
ATOM 1081 O O . LEU A 1 141 ? -34.252 9.747 67.633 1.00 48.91 141 LEU A O 1
ATOM 1085 N N . THR A 1 142 ? -32.239 9.382 66.700 1.00 48.62 142 THR A N 1
ATOM 1086 C CA . THR A 1 142 ? -31.442 9.819 67.867 1.00 48.62 142 THR A CA 1
ATOM 1087 C C . THR A 1 142 ? -30.964 11.264 67.805 1.00 48.62 142 THR A C 1
ATOM 1089 O O . THR A 1 142 ? -30.493 11.758 68.832 1.00 48.62 142 THR A O 1
ATOM 1092 N N . ASP A 1 143 ? -31.183 11.987 66.702 1.00 49.03 143 ASP A N 1
ATOM 1093 C CA . ASP A 1 143 ? -31.075 13.450 66.686 1.00 49.03 143 ASP A CA 1
ATOM 1094 C C . ASP A 1 143 ? -32.267 14.064 67.442 1.00 49.03 143 ASP A C 1
ATOM 1096 O O . ASP A 1 143 ? -33.196 14.653 66.887 1.00 49.03 143 ASP A O 1
ATOM 1100 N N . LYS A 1 144 ? -32.222 13.938 68.773 1.00 48.00 144 LYS A N 1
ATOM 1101 C CA . LYS A 1 144 ? -33.059 14.692 69.713 1.00 48.00 144 LYS A CA 1
ATOM 1102 C C . LYS A 1 144 ? -32.913 16.212 69.544 1.00 48.00 144 LYS A C 1
ATOM 1104 O O . LYS A 1 144 ? -33.770 16.931 70.038 1.00 48.00 144 LYS A O 1
ATOM 1109 N N . GLU A 1 145 ? -31.903 16.694 68.820 1.00 51.31 145 GLU A N 1
ATOM 1110 C CA . GLU A 1 145 ? -31.712 18.120 68.528 1.00 51.31 145 GLU A CA 1
ATOM 1111 C C . GLU A 1 145 ? -32.544 18.631 67.333 1.00 51.31 145 GLU A C 1
ATOM 1113 O O . GLU A 1 145 ? -32.786 19.831 67.238 1.00 51.31 145 GLU A O 1
ATOM 1118 N N . PHE A 1 146 ? -33.073 17.770 66.449 1.00 48.25 146 PHE A N 1
ATOM 1119 C CA . PHE A 1 146 ? -33.833 18.246 65.275 1.00 48.25 146 PHE A CA 1
ATOM 1120 C C . PHE A 1 146 ? -35.307 18.578 65.579 1.00 48.25 146 PHE A C 1
ATOM 1122 O O . PHE A 1 146 ? -35.953 19.289 64.816 1.00 48.25 146 PHE A O 1
ATOM 1129 N N . LYS A 1 147 ? -35.852 18.102 66.709 1.00 46.12 147 LYS A N 1
ATOM 1130 C CA . LYS A 1 147 ? -37.213 18.456 67.166 1.00 46.12 147 LYS A CA 1
ATOM 1131 C C . LYS A 1 147 ? -37.281 19.740 67.998 1.00 46.12 147 LYS A C 1
ATOM 1133 O O . LYS A 1 147 ? -38.385 20.194 68.280 1.00 46.12 147 LYS A O 1
ATOM 1138 N N . GLU A 1 148 ? -36.143 20.330 68.365 1.00 48.31 148 GLU A N 1
ATOM 1139 C CA . GLU A 1 148 ? -36.094 21.627 69.061 1.00 48.31 148 GLU A CA 1
ATOM 1140 C C . GLU A 1 148 ? -35.827 22.810 68.112 1.00 48.31 148 GLU A C 1
ATOM 1142 O O . GLU A 1 148 ? -36.056 23.963 68.476 1.00 48.31 148 GLU A O 1
ATOM 1147 N N . ALA A 1 149 ? -35.429 22.548 66.863 1.00 55.31 149 ALA A N 1
ATOM 1148 C CA . ALA A 1 149 ? -35.337 23.562 65.818 1.00 55.31 149 ALA A CA 1
ATOM 1149 C C . ALA A 1 149 ? -36.730 23.818 65.218 1.00 55.31 149 ALA A C 1
ATOM 1151 O O . ALA A 1 149 ? -37.101 23.236 64.203 1.00 55.31 149 ALA A O 1
ATOM 1152 N N . GLY A 1 150 ? -37.521 24.654 65.896 1.00 51.38 150 GLY A N 1
ATOM 1153 C CA . GLY A 1 150 ? -38.889 25.019 65.527 1.00 51.38 150 GLY A CA 1
ATOM 1154 C C . GLY A 1 150 ? -39.040 25.519 64.088 1.00 51.38 150 GLY A C 1
ATOM 1155 O O . GLY A 1 150 ? -38.939 26.714 63.823 1.00 51.38 150 GLY A O 1
ATOM 1156 N N . PHE A 1 151 ? -39.350 24.602 63.176 1.00 50.03 151 PHE A N 1
ATOM 1157 C CA . PHE A 1 151 ? -39.957 24.925 61.895 1.00 50.03 151 PHE A CA 1
ATOM 1158 C C . PHE A 1 151 ? -41.447 24.602 62.011 1.00 50.03 151 PHE A C 1
ATOM 1160 O O . PHE A 1 151 ? -41.861 23.445 61.939 1.00 50.03 151 PHE A O 1
ATOM 1167 N N . ASP A 1 152 ? -42.214 25.645 62.323 1.00 43.47 152 ASP A N 1
ATOM 1168 C CA . ASP A 1 152 ? -43.672 25.645 62.291 1.00 43.47 152 ASP A CA 1
ATOM 1169 C C . ASP A 1 152 ? -44.145 25.324 60.862 1.00 43.47 152 ASP A C 1
ATOM 1171 O O . ASP A 1 152 ? -43.609 25.880 59.904 1.00 43.47 152 ASP A O 1
ATOM 1175 N N . THR A 1 153 ? -45.107 24.397 60.792 1.00 50.22 153 THR A N 1
ATOM 1176 C CA . THR A 1 153 ? -46.016 23.999 59.689 1.00 50.22 153 THR A CA 1
ATOM 1177 C C . THR A 1 153 ? -45.644 24.307 58.238 1.00 50.22 153 THR A C 1
ATOM 1179 O O . THR A 1 153 ? -45.634 25.501 57.863 1.00 50.22 153 THR A O 1
#

Secondary structure (DSSP, 8-state):
---EEE-TTTS---TTSEEE-SPPBGGGTBPPPTT-----TTTS--HHHHHHHHHHHHHT-HHHHHHGGGGTTPEEE-TTTTS--HHHHHHHHHHH-SSHHHHHHHHHHHHHHHHHHHHHHHHHHHHHHHHHTTHHHHHHHH-TTTTTS----

Sequence (153 aa):
MSTTVVNILKDDCSEGDFVYIGRQNNRLSQTASKWANPFVEGKDGTRTEVIEQYRQWIQTQPELMAALPELRGKVLGCYCKPKACHGDVLVAMVDSEPESASTAIAVCESALAKSERQLADAMQAAFSAFYSQGLILERILTDKEFKEAGFDT

pLDDT: mean 77.42, std 16.52, range [43.47, 95.06]

Foldseek 3Di:
DAEEEDEPVPDPDDVPQADEQEDDDVVVPDHHDPNYQPDDDPPNHHPVSSLVVSLVVCVVPVVSVVCLCVRGPGYYYDNCPPPDDNVVSSSCSNVVPPCCVVVVVVVVVVVVVVVVVVVVVVVVVVVVVCVVVVPPVCVVVVCPVVVVPDDDD

Radius of gyration: 32.31 Å; chains: 1; bounding box: 67×36×90 Å